Protein AF-A0A1S4ESP8-F1 (afdb_monomer)

Solvent-accessible surface area (backbone atoms only — not comparable to full-atom values): 6084 Å² total; per-residue (Å²): 103,70,67,56,26,55,53,38,18,47,53,34,23,71,76,60,47,79,50,62,68,41,93,90,44,76,86,46,20,53,52,3,54,52,43,7,53,54,50,41,54,54,49,48,55,54,51,51,54,59,48,62,73,38,50,81,80,68,29,72,84,42,78,38,81,93,70,79,40,82,40,54,87,62,83,74,54,75,49,71,39,80,43,85,52,87,68,86,75,65,95,86,65,93,69,82,50,82,42,69,92

Nearest PDB structures (foldseek):
  8j7a-assembly1_L  TM=3.568E-01  e=2.145E+00  Arabidopsis thaliana

Secondary structure (DSSP, 8-state):
-HHHHHHHHHHHHHHH--SBS-TT-TT-BHHHHHHHHHHHHHHHHHHHHHHHT-HHHHS--EEETTTTEEE------GGGS-EEE-PPPPTT----EEE--

Sequence (101 aa):
MIICNDVWAYVFGFFFGRTPLIKLSPKKTWEGFIGGGFATVIFGLLFSYALCQHKYFVCPIEFSEKLGRMSIDCEPSQLFRPHEYSLPSFPGSFLSVVSIV

Foldseek 3Di:
DVVQLVVQLLVQCVPPVPAAPDPVDRSHGPRSNVRSVVRCVVCVQVVLLVQLVDLVNQFDFDQDPVVRDTDSDDDGDQLSDFDFDQDDDDPDDRDGDRGSD

Structure (mmCIF, N/CA/C/O backbone):
data_AF-A0A1S4ESP8-F1
#
_entry.id   AF-A0A1S4ESP8-F1
#
loop_
_atom_site.group_PDB
_atom_site.id
_atom_site.type_symbol
_atom_site.label_atom_id
_atom_site.label_alt_id
_atom_site.label_comp_id
_atom_site.label_asym_id
_atom_site.label_entity_id
_atom_site.label_seq_id
_atom_site.pdbx_PDB_ins_code
_atom_site.Cartn_x
_atom_site.Cartn_y
_atom_site.Cartn_z
_atom_site.occupancy
_atom_site.B_iso_or_equiv
_atom_site.auth_seq_id
_atom_site.auth_comp_id
_atom_site.auth_asym_id
_atom_site.auth_atom_id
_atom_site.pdbx_PDB_model_num
ATOM 1 N N . MET A 1 1 ? 0.283 4.324 -0.501 1.00 76.12 1 MET A N 1
ATOM 2 C CA . MET A 1 1 ? -0.069 3.368 0.576 1.00 76.12 1 MET A CA 1
ATOM 3 C C . MET A 1 1 ? -0.772 4.031 1.758 1.00 76.12 1 MET A C 1
ATOM 5 O O . MET A 1 1 ? -1.768 3.481 2.188 1.00 76.12 1 MET A O 1
ATOM 9 N N . ILE A 1 2 ? -0.350 5.213 2.236 1.00 84.19 2 ILE A N 1
ATOM 10 C CA . ILE A 1 2 ? -0.994 5.908 3.379 1.00 84.19 2 ILE A CA 1
ATOM 11 C C . ILE A 1 2 ? -2.488 6.196 3.141 1.00 84.19 2 ILE A C 1
ATOM 13 O O . ILE A 1 2 ? -3.311 5.864 3.984 1.00 84.19 2 ILE A O 1
ATOM 17 N N . ILE A 1 3 ? -2.848 6.733 1.970 1.00 87.12 3 ILE A N 1
ATOM 18 C CA . ILE A 1 3 ? -4.252 7.011 1.611 1.00 87.12 3 ILE A CA 1
ATOM 19 C C . ILE A 1 3 ? -5.056 5.708 1.501 1.00 87.12 3 ILE A C 1
ATOM 21 O O . ILE A 1 3 ? -6.155 5.615 2.030 1.00 87.12 3 ILE A O 1
ATOM 25 N N . CYS A 1 4 ? -4.496 4.675 0.861 1.00 84.31 4 CYS A N 1
ATOM 26 C CA . CYS A 1 4 ? -5.136 3.362 0.766 1.00 84.31 4 CYS A CA 1
ATOM 27 C C . CYS A 1 4 ? -5.375 2.763 2.155 1.00 84.31 4 CYS A C 1
ATOM 29 O O . CYS A 1 4 ? -6.456 2.254 2.409 1.00 84.31 4 CYS A O 1
ATOM 31 N N . ASN A 1 5 ? -4.397 2.859 3.056 1.00 86.31 5 ASN A N 1
ATOM 32 C CA . ASN A 1 5 ? -4.526 2.399 4.433 1.00 86.31 5 ASN A CA 1
ATOM 33 C C . ASN A 1 5 ? -5.671 3.115 5.160 1.00 86.31 5 ASN A C 1
ATOM 35 O O . ASN A 1 5 ? -6.462 2.455 5.820 1.00 86.31 5 ASN A O 1
ATOM 39 N N . ASP A 1 6 ? -5.803 4.434 5.001 1.00 84.56 6 ASP A N 1
ATOM 40 C CA . ASP A 1 6 ? -6.868 5.204 5.656 1.00 84.56 6 ASP A CA 1
ATOM 41 C C . ASP A 1 6 ? -8.258 4.860 5.085 1.00 84.56 6 ASP A C 1
ATOM 43 O O . ASP A 1 6 ? -9.210 4.642 5.835 1.00 84.56 6 ASP A O 1
ATOM 47 N N . VAL A 1 7 ? -8.362 4.694 3.759 1.00 86.12 7 VAL A N 1
ATOM 48 C CA . VAL A 1 7 ? -9.595 4.245 3.086 1.00 86.12 7 VAL A CA 1
ATOM 49 C C . VAL A 1 7 ? -9.977 2.830 3.520 1.00 86.12 7 VAL A C 1
ATOM 51 O O . VAL A 1 7 ? -11.121 2.598 3.901 1.00 86.12 7 VAL A O 1
ATOM 54 N N . TRP A 1 8 ? -9.042 1.880 3.507 1.00 83.81 8 TRP A N 1
ATOM 55 C CA . TRP A 1 8 ? -9.316 0.497 3.898 1.00 83.81 8 TRP A CA 1
ATOM 56 C C . TRP A 1 8 ? -9.607 0.371 5.395 1.00 83.81 8 TRP A C 1
ATOM 58 O O . TRP A 1 8 ? -10.541 -0.337 5.766 1.00 83.81 8 TRP A O 1
ATOM 68 N N . ALA A 1 9 ? -8.891 1.098 6.256 1.00 84.19 9 ALA A N 1
ATOM 69 C CA . ALA A 1 9 ? -9.180 1.136 7.687 1.00 84.19 9 ALA A CA 1
ATOM 70 C C . ALA A 1 9 ? -10.571 1.716 7.973 1.00 84.19 9 ALA A C 1
ATOM 72 O O . ALA A 1 9 ? -11.270 1.223 8.861 1.00 84.19 9 ALA A O 1
ATOM 73 N N . TYR A 1 10 ? -11.004 2.714 7.197 1.00 80.19 10 TYR A N 1
ATOM 74 C CA . TYR A 1 10 ? -12.364 3.241 7.262 1.00 80.19 10 TYR A CA 1
ATOM 75 C C . TYR A 1 10 ? -13.405 2.229 6.766 1.00 80.19 10 TYR A C 1
ATOM 77 O O . TYR A 1 10 ? -14.402 2.012 7.450 1.00 80.19 10 TYR A O 1
ATOM 85 N N . VAL A 1 11 ? -13.172 1.563 5.629 1.00 84.31 11 VAL A N 1
ATOM 86 C CA . VAL A 1 11 ? -14.087 0.547 5.075 1.00 84.31 11 VAL A CA 1
ATOM 87 C C . VAL A 1 11 ? -14.265 -0.616 6.056 1.00 84.31 11 VAL A C 1
ATOM 89 O O . VAL A 1 11 ? -15.391 -0.931 6.438 1.00 84.31 11 VAL A O 1
ATOM 92 N N . PHE A 1 12 ? -13.177 -1.216 6.543 1.00 79.75 12 PHE A N 1
ATOM 93 C CA . PHE A 1 12 ? -13.259 -2.302 7.526 1.00 79.75 12 PHE A CA 1
ATOM 94 C C . PHE A 1 12 ? -13.785 -1.822 8.882 1.00 79.75 12 PHE A C 1
ATOM 96 O O . PHE A 1 12 ? -14.555 -2.533 9.528 1.00 79.75 12 PHE A O 1
ATOM 103 N N . GLY A 1 13 ? -13.442 -0.598 9.288 1.00 78.31 13 GLY A N 1
ATOM 104 C CA . GLY A 1 13 ? -13.971 0.025 10.496 1.00 78.31 13 GLY A CA 1
ATOM 105 C C . GLY A 1 13 ? -15.476 0.299 10.432 1.00 78.31 13 GLY A C 1
ATOM 106 O O . GLY A 1 13 ? -16.146 0.168 11.450 1.00 78.31 13 GLY A O 1
ATOM 107 N N . PHE A 1 14 ? -16.028 0.616 9.258 1.00 77.00 14 PHE A N 1
ATOM 108 C CA . PHE A 1 14 ? -17.464 0.824 9.058 1.00 77.00 14 PHE A CA 1
ATOM 109 C C . PHE A 1 14 ? -18.250 -0.495 9.035 1.00 77.00 14 PHE A C 1
ATOM 111 O O . PHE A 1 14 ? -19.305 -0.587 9.656 1.00 77.00 14 PHE A O 1
ATOM 118 N N . PHE A 1 15 ? -17.738 -1.526 8.355 1.00 75.94 15 PHE A N 1
ATOM 119 C CA . PHE A 1 15 ? -18.437 -2.812 8.222 1.00 75.94 15 PHE A CA 1
ATOM 120 C C . PHE A 1 15 ? -18.330 -3.706 9.467 1.00 75.94 15 PHE A C 1
ATOM 122 O O . PHE A 1 15 ? -19.308 -4.353 9.842 1.00 75.94 15 PHE A O 1
ATOM 129 N N . PHE A 1 16 ? -17.160 -3.750 10.110 1.00 72.06 16 PHE A N 1
ATOM 130 C CA . PHE A 1 16 ? -16.870 -4.686 11.205 1.00 72.06 16 PHE A CA 1
ATOM 131 C C . PHE A 1 16 ? -16.629 -4.010 12.553 1.00 72.06 16 PHE A C 1
ATOM 133 O O . PHE A 1 16 ? -16.426 -4.715 13.534 1.00 72.06 16 PHE A O 1
ATOM 140 N N . GLY A 1 17 ? -16.693 -2.678 12.620 1.00 65.69 17 GLY A N 1
ATOM 141 C CA . GLY A 1 17 ? -16.397 -1.887 13.809 1.00 65.69 17 GLY A CA 1
ATOM 142 C C . GLY A 1 17 ? -17.340 -2.123 14.982 1.00 65.69 17 GLY A C 1
ATOM 143 O O . GLY A 1 17 ? 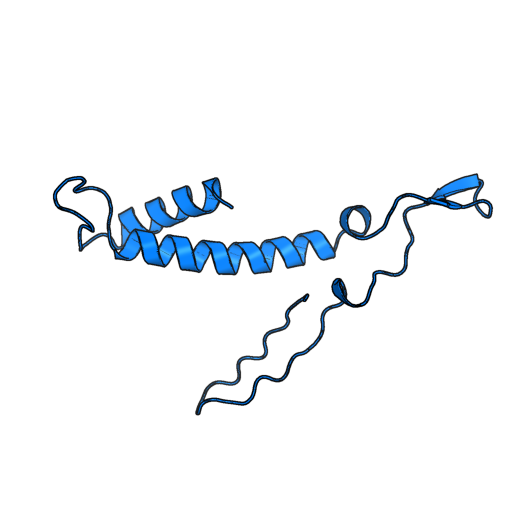-18.320 -1.398 15.157 1.00 65.69 17 GLY A O 1
ATOM 144 N N . ARG A 1 18 ? -17.033 -3.112 15.816 1.00 68.81 18 ARG A N 1
ATOM 145 C CA . ARG A 1 18 ? -17.772 -3.426 17.047 1.00 68.81 18 ARG A CA 1
ATOM 146 C C . ARG A 1 18 ? -16.986 -3.000 18.286 1.00 68.81 18 ARG A C 1
ATOM 148 O O . ARG A 1 18 ? -17.607 -2.646 19.288 1.00 68.81 18 ARG A O 1
ATOM 155 N N . THR A 1 19 ? -15.649 -2.988 18.222 1.00 74.06 19 THR A N 1
ATOM 156 C CA . THR A 1 19 ? -14.777 -2.714 19.380 1.00 74.06 19 THR A CA 1
ATOM 157 C C . THR A 1 19 ? -13.956 -1.420 19.225 1.00 74.06 19 THR A C 1
ATOM 159 O O . THR A 1 19 ? -13.054 -1.348 18.384 1.00 74.06 19 THR A O 1
ATOM 162 N N . PRO A 1 20 ? -14.234 -0.361 20.018 1.00 68.31 20 PRO A N 1
ATOM 163 C CA . PRO A 1 20 ? -13.479 0.889 19.948 1.00 68.31 20 PRO A CA 1
ATOM 164 C C . PRO A 1 20 ? -12.068 0.730 20.538 1.00 68.31 20 PRO A C 1
ATOM 166 O O . PRO A 1 20 ? -11.896 0.180 21.624 1.00 68.31 20 PRO A O 1
ATOM 169 N N . LEU A 1 21 ? -11.063 1.259 19.834 1.00 59.97 21 LEU A N 1
ATOM 170 C CA . LEU A 1 21 ? -9.636 1.163 20.174 1.00 59.97 21 LEU A CA 1
ATOM 171 C C . LEU A 1 21 ? -9.268 1.975 21.427 1.00 59.97 21 LEU A C 1
ATOM 173 O O . LEU A 1 21 ? -8.342 1.619 22.149 1.00 59.97 21 LEU A O 1
ATOM 177 N N . ILE A 1 22 ? -9.951 3.107 21.659 1.00 65.12 22 ILE A N 1
ATOM 178 C CA . ILE A 1 22 ? -9.662 4.023 22.769 1.00 65.12 22 ILE A CA 1
ATOM 179 C C . ILE A 1 22 ? -10.899 4.867 23.130 1.00 65.12 22 ILE A C 1
ATOM 181 O O . ILE A 1 22 ? -11.615 5.345 22.251 1.00 65.12 22 ILE A O 1
ATOM 185 N N . LYS A 1 23 ? -11.145 5.110 24.427 1.00 52.78 23 LYS A N 1
ATOM 186 C CA . LYS A 1 23 ? -12.284 5.929 24.913 1.00 52.78 23 LYS A CA 1
ATOM 187 C C . LYS A 1 23 ? -12.223 7.401 24.474 1.00 52.78 23 LYS A C 1
ATOM 189 O O . LYS A 1 23 ? -13.245 8.075 24.484 1.00 52.78 23 LYS A O 1
ATOM 194 N N . LEU A 1 24 ? -11.041 7.882 24.079 1.00 62.56 24 LEU A N 1
ATOM 195 C CA . LEU A 1 24 ? -10.818 9.247 23.594 1.00 62.56 24 LEU A CA 1
ATOM 196 C C . LEU A 1 24 ? -11.285 9.449 22.137 1.00 62.56 24 LEU A C 1
ATOM 198 O O . LEU A 1 24 ? -11.560 10.572 21.732 1.00 62.56 24 LEU A O 1
ATOM 202 N N . SER A 1 25 ? -11.385 8.375 21.341 1.00 55.03 25 SER A N 1
ATOM 203 C CA . SER A 1 25 ? -11.829 8.433 19.944 1.00 55.03 25 SER A CA 1
ATOM 204 C C . SER A 1 25 ? -12.771 7.263 19.641 1.00 55.03 25 SER A C 1
ATOM 206 O O . SER A 1 25 ? -12.342 6.229 19.126 1.00 55.03 25 SER A O 1
ATOM 208 N N . PRO A 1 26 ? -14.074 7.412 19.939 1.00 56.19 26 PRO A N 1
ATOM 209 C CA . PRO A 1 26 ? -15.053 6.328 19.829 1.00 56.19 26 PRO A CA 1
ATOM 210 C C . PRO A 1 26 ? -15.302 5.845 18.389 1.00 56.19 26 PRO A C 1
ATOM 212 O O . PRO A 1 26 ? -16.032 4.880 18.196 1.00 56.19 26 PRO A O 1
ATOM 215 N N . LYS A 1 27 ? -14.711 6.497 17.376 1.00 58.78 27 LYS A N 1
ATOM 216 C CA . LYS A 1 27 ? -14.853 6.145 15.954 1.00 58.78 27 LYS A CA 1
ATOM 217 C C . LYS A 1 27 ? -13.707 5.291 15.397 1.00 58.78 27 LYS A C 1
ATOM 219 O O . LYS A 1 27 ? -13.824 4.827 14.269 1.00 58.78 27 LYS A O 1
ATOM 224 N N . LYS A 1 28 ? -12.607 5.086 16.137 1.00 63.09 28 LYS A N 1
ATOM 225 C CA . LYS A 1 28 ? -11.520 4.188 15.707 1.00 63.09 28 LYS A CA 1
ATOM 226 C C . LYS A 1 28 ? -11.699 2.810 16.331 1.00 63.09 28 LYS A C 1
ATOM 228 O O . LYS A 1 28 ? -11.835 2.711 17.547 1.00 63.09 28 LYS A O 1
ATOM 233 N N . THR A 1 29 ? -11.678 1.762 15.513 1.00 79.56 29 THR A N 1
ATOM 234 C CA . THR A 1 29 ? -11.940 0.375 15.925 1.00 79.56 29 THR A CA 1
ATOM 235 C C . THR A 1 29 ? -10.703 -0.504 15.755 1.00 79.56 29 THR A C 1
ATOM 237 O O . THR A 1 29 ? -9.855 -0.231 14.901 1.00 79.56 29 THR A O 1
ATOM 240 N N . TRP A 1 30 ? -10.584 -1.553 16.576 1.00 79.06 30 TRP A N 1
ATOM 241 C CA . TRP A 1 30 ? -9.461 -2.506 16.496 1.00 79.06 30 TRP A CA 1
ATOM 242 C C . TRP A 1 30 ? -9.527 -3.339 15.218 1.00 79.06 30 TRP A C 1
ATOM 244 O O . TRP A 1 30 ? -8.509 -3.538 14.552 1.00 79.06 30 TRP A O 1
ATOM 254 N N . GLU A 1 31 ? -10.743 -3.689 14.794 1.00 80.19 31 GLU A N 1
ATOM 255 C CA . GLU A 1 31 ? -10.982 -4.380 13.526 1.00 80.19 31 GLU A CA 1
ATOM 256 C C . GLU A 1 31 ? -10.571 -3.528 12.312 1.00 80.19 31 GLU A C 1
ATOM 258 O O . GLU A 1 31 ? -9.952 -4.041 11.380 1.00 80.19 31 GLU A O 1
ATOM 263 N N . GLY A 1 32 ? -10.845 -2.217 12.334 1.00 80.75 32 GLY A N 1
ATOM 264 C CA . GLY A 1 32 ? -10.466 -1.306 11.251 1.00 80.75 32 GLY A CA 1
ATOM 265 C C . GLY A 1 32 ? -8.951 -1.137 11.115 1.00 80.75 32 GLY A C 1
ATOM 266 O O . GLY A 1 32 ? -8.431 -1.126 10.002 1.00 80.75 32 GLY A O 1
ATOM 267 N N . PHE A 1 33 ? -8.218 -1.069 12.231 1.00 81.88 33 PHE A N 1
ATOM 268 C CA . PHE A 1 33 ? -6.756 -0.942 12.201 1.00 81.88 33 PHE A CA 1
ATOM 269 C C . PHE A 1 33 ? -6.075 -2.189 11.617 1.00 81.88 33 PHE A C 1
ATOM 271 O O . PHE A 1 33 ? -5.190 -2.074 10.768 1.00 81.88 33 PHE A O 1
ATOM 278 N N . ILE A 1 34 ? -6.523 -3.380 12.019 1.00 85.62 34 ILE A N 1
ATOM 279 C CA . ILE A 1 34 ? -5.977 -4.649 11.515 1.00 85.62 34 ILE A CA 1
ATOM 280 C C . ILE A 1 34 ? -6.378 -4.881 10.060 1.00 85.62 34 ILE A C 1
ATOM 282 O O . ILE A 1 34 ? -5.532 -5.261 9.250 1.00 85.62 34 ILE A O 1
ATOM 286 N N . GLY A 1 35 ? -7.637 -4.601 9.711 1.00 83.88 35 GLY A N 1
ATOM 287 C CA . GLY A 1 35 ? -8.120 -4.683 8.334 1.00 83.88 35 GLY A CA 1
ATOM 288 C C . GLY A 1 35 ? -7.366 -3.735 7.400 1.00 83.88 35 GLY A C 1
ATOM 289 O O . GLY A 1 35 ? -6.951 -4.144 6.317 1.00 83.88 35 GLY A O 1
ATOM 290 N N . GLY A 1 36 ? -7.103 -2.501 7.842 1.00 86.38 36 GLY A N 1
ATOM 291 C CA . GLY A 1 36 ? -6.270 -1.541 7.115 1.00 86.38 36 GLY A CA 1
ATOM 292 C C . GLY A 1 36 ? -4.843 -2.050 6.907 1.00 86.38 36 GLY A C 1
ATOM 293 O O . GLY A 1 36 ? -4.366 -2.087 5.773 1.00 86.38 36 GLY A O 1
ATOM 294 N N . GLY A 1 37 ? -4.186 -2.534 7.966 1.00 86.06 37 GLY A N 1
ATOM 295 C CA . GLY A 1 37 ? -2.836 -3.100 7.874 1.00 86.06 37 GLY A CA 1
ATOM 296 C C . GLY A 1 37 ? -2.751 -4.277 6.897 1.00 86.06 37 GLY A C 1
ATOM 297 O O . GLY A 1 37 ? -1.916 -4.272 5.991 1.00 86.06 37 GLY A O 1
ATOM 298 N N . PHE A 1 38 ? -3.665 -5.240 7.017 1.00 87.19 38 PHE A N 1
ATOM 299 C CA . PHE A 1 38 ? -3.726 -6.412 6.142 1.00 87.19 38 PHE A CA 1
ATOM 300 C C . PHE A 1 38 ? -3.986 -6.036 4.676 1.00 87.19 38 PHE A C 1
ATOM 302 O O . PHE A 1 38 ? -3.266 -6.481 3.778 1.00 87.19 38 PHE A O 1
ATOM 309 N N . ALA A 1 39 ? -4.955 -5.151 4.426 1.00 86.19 39 ALA A N 1
ATOM 310 C CA . ALA A 1 39 ? -5.255 -4.664 3.083 1.00 86.19 39 ALA A CA 1
ATOM 311 C C . ALA A 1 39 ? -4.073 -3.906 2.465 1.00 86.19 39 ALA A C 1
ATOM 313 O O . ALA A 1 39 ? -3.818 -4.030 1.269 1.00 86.19 39 ALA A O 1
ATOM 314 N N . THR A 1 40 ? -3.316 -3.159 3.272 1.00 88.19 40 THR A N 1
ATOM 315 C CA . THR A 1 40 ? -2.149 -2.404 2.799 1.00 88.19 40 THR A CA 1
ATOM 316 C C . THR A 1 40 ? -1.003 -3.330 2.383 1.00 88.19 40 THR A C 1
ATOM 318 O O . THR A 1 40 ? -0.345 -3.049 1.381 1.00 88.19 40 THR A O 1
ATOM 321 N N . VAL A 1 41 ? -0.792 -4.450 3.089 1.00 85.44 41 VAL A N 1
ATOM 322 C CA . VAL A 1 41 ? 0.198 -5.477 2.708 1.00 85.44 41 VAL A CA 1
ATOM 323 C C . VAL A 1 41 ? -0.188 -6.130 1.381 1.00 85.44 41 VAL A C 1
ATOM 325 O O . VAL A 1 41 ? 0.618 -6.143 0.453 1.00 85.44 41 VAL A O 1
ATOM 328 N N . ILE A 1 42 ? -1.431 -6.604 1.251 1.00 85.88 42 ILE A N 1
ATOM 329 C CA . ILE A 1 42 ? -1.914 -7.236 0.011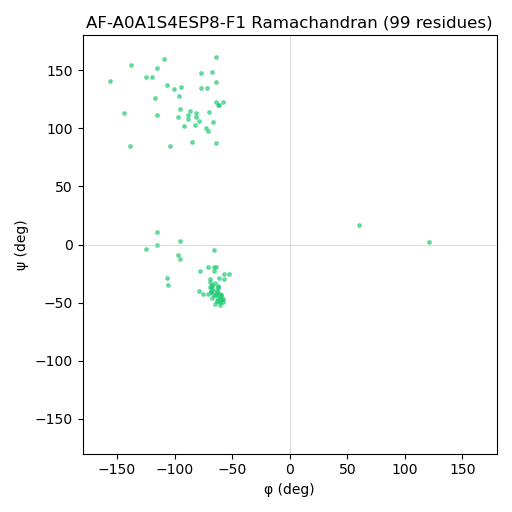 1.00 85.88 42 ILE A CA 1
ATOM 330 C C . ILE A 1 42 ? -1.854 -6.258 -1.162 1.00 85.88 42 ILE A C 1
ATOM 332 O O . ILE A 1 42 ? -1.325 -6.589 -2.222 1.00 85.88 42 ILE A O 1
ATOM 336 N N . PHE A 1 43 ? -2.367 -5.042 -0.974 1.00 87.25 43 PHE A N 1
ATOM 337 C CA . PHE A 1 43 ? -2.351 -4.022 -2.014 1.00 87.25 43 PHE A CA 1
ATOM 338 C C . PHE A 1 43 ? -0.920 -3.649 -2.412 1.00 87.25 43 PHE A C 1
ATOM 340 O O . PHE A 1 43 ? -0.657 -3.457 -3.592 1.00 87.25 43 PHE A O 1
ATOM 347 N N . GLY A 1 44 ? 0.016 -3.593 -1.460 1.00 86.25 44 GLY A N 1
ATOM 348 C CA . GLY A 1 44 ? 1.433 -3.364 -1.737 1.00 86.25 44 GLY A CA 1
ATOM 349 C C . GLY A 1 44 ? 2.047 -4.432 -2.635 1.00 86.25 44 GLY A C 1
ATOM 350 O O . GLY A 1 44 ? 2.687 -4.090 -3.629 1.00 86.25 44 GLY A O 1
ATOM 351 N N . LEU A 1 45 ? 1.802 -5.707 -2.323 1.00 83.00 45 LEU A N 1
ATOM 352 C CA . LEU A 1 45 ? 2.292 -6.835 -3.120 1.00 83.00 45 LEU A CA 1
ATOM 353 C C . LEU A 1 45 ? 1.705 -6.818 -4.537 1.00 83.00 45 LEU A C 1
ATOM 355 O O . LEU A 1 45 ? 2.446 -6.892 -5.515 1.00 83.00 45 LEU A O 1
ATOM 359 N N . LEU A 1 46 ? 0.386 -6.646 -4.661 1.00 84.50 46 LEU A N 1
ATOM 360 C CA . LEU A 1 46 ? -0.290 -6.581 -5.962 1.00 84.50 46 LEU A CA 1
ATOM 361 C C . LEU A 1 46 ? 0.162 -5.376 -6.793 1.00 84.50 46 LEU A C 1
ATOM 363 O O . LEU A 1 46 ? 0.390 -5.495 -7.995 1.00 84.50 46 LEU A O 1
ATOM 367 N N . PHE A 1 47 ? 0.300 -4.211 -6.162 1.00 86.19 47 PHE A N 1
ATOM 368 C CA . PHE A 1 47 ? 0.712 -2.987 -6.839 1.00 86.19 47 PHE A CA 1
ATOM 369 C C . PHE A 1 47 ? 2.169 -3.061 -7.306 1.00 86.19 47 PHE A C 1
ATOM 371 O O . PHE A 1 47 ? 2.472 -2.663 -8.428 1.00 86.19 47 PHE A O 1
ATOM 378 N N . SER A 1 48 ? 3.058 -3.627 -6.486 1.00 83.56 48 SER A N 1
ATOM 379 C CA . SER A 1 48 ? 4.442 -3.903 -6.880 1.00 83.56 48 SER A CA 1
ATOM 380 C C . SER A 1 48 ? 4.500 -4.868 -8.068 1.00 83.56 48 SER A C 1
ATOM 382 O O . SER A 1 48 ? 5.182 -4.576 -9.052 1.00 83.56 48 SER A O 1
ATOM 384 N N . TYR A 1 49 ? 3.708 -5.945 -8.038 1.00 81.81 49 TYR A N 1
ATOM 385 C CA . TYR A 1 49 ? 3.604 -6.889 -9.151 1.00 81.81 49 TYR A CA 1
ATOM 386 C C . TYR A 1 49 ? 3.146 -6.211 -10.451 1.00 81.81 49 TYR A C 1
ATOM 388 O O . TYR A 1 49 ? 3.777 -6.389 -11.491 1.00 81.81 49 TYR A O 1
ATOM 396 N N . ALA A 1 50 ? 2.103 -5.379 -10.388 1.00 85.19 50 ALA A N 1
ATOM 397 C CA . ALA A 1 50 ? 1.593 -4.655 -11.551 1.00 85.19 50 ALA A CA 1
ATOM 398 C C . ALA A 1 50 ? 2.624 -3.673 -12.137 1.00 85.19 50 ALA A C 1
ATOM 400 O O . ALA A 1 50 ? 2.784 -3.591 -13.354 1.00 85.19 50 ALA A O 1
ATOM 401 N N . LEU A 1 51 ? 3.365 -2.951 -11.289 1.00 83.75 51 LEU A N 1
ATOM 402 C CA . LEU A 1 51 ? 4.395 -2.017 -11.753 1.00 83.75 51 LEU A CA 1
ATOM 403 C C . LEU A 1 51 ? 5.583 -2.728 -12.411 1.00 83.75 51 LEU A C 1
ATOM 405 O O . LEU A 1 51 ? 6.107 -2.228 -13.406 1.00 83.75 51 LEU A O 1
ATOM 409 N N . CYS A 1 52 ? 5.973 -3.904 -11.911 1.00 80.62 52 CYS A N 1
ATOM 410 C CA . CYS A 1 52 ? 7.080 -4.678 -12.478 1.00 80.62 52 CYS A CA 1
ATOM 411 C C . CYS A 1 52 ? 6.795 -5.199 -13.899 1.00 80.62 52 CYS A C 1
ATOM 413 O O . CYS A 1 52 ? 7.732 -5.489 -14.639 1.00 80.62 52 CYS A O 1
ATOM 415 N N . GLN A 1 53 ? 5.527 -5.275 -14.326 1.00 80.69 53 GLN A N 1
ATOM 416 C CA . GLN A 1 53 ? 5.175 -5.642 -15.707 1.00 80.69 53 GLN A CA 1
ATOM 417 C C . GLN A 1 53 ? 5.511 -4.542 -16.727 1.00 80.69 53 GLN A C 1
ATOM 419 O O . GLN A 1 53 ? 5.634 -4.812 -17.924 1.00 80.69 53 GLN A O 1
ATOM 424 N N . HIS A 1 54 ? 5.687 -3.298 -16.279 1.00 83.94 54 HIS A N 1
ATOM 425 C CA . HIS A 1 54 ? 6.002 -2.175 -17.150 1.00 83.94 54 HIS A CA 1
ATOM 426 C C . HIS A 1 54 ? 7.510 -1.904 -17.170 1.00 83.94 54 HIS A C 1
ATOM 428 O O . HIS A 1 54 ? 8.070 -1.341 -16.230 1.00 83.94 54 HIS A O 1
ATOM 434 N N . LYS A 1 55 ? 8.162 -2.206 -18.304 1.00 76.69 55 LYS A N 1
ATOM 435 C CA . LYS A 1 55 ? 9.607 -1.970 -18.512 1.00 76.69 55 LYS A CA 1
ATOM 436 C C . LYS A 1 55 ? 10.050 -0.531 -18.227 1.00 76.69 55 LYS A C 1
ATOM 438 O O . LYS A 1 55 ? 11.193 -0.318 -17.857 1.00 76.69 55 LYS A O 1
ATOM 443 N N . TYR A 1 56 ? 9.146 0.441 -18.343 1.00 80.44 56 TYR A N 1
ATOM 444 C CA . TYR A 1 56 ? 9.420 1.853 -18.065 1.00 80.44 56 TYR A CA 1
ATOM 445 C C . TYR A 1 56 ? 9.833 2.129 -16.607 1.00 80.44 56 TYR A C 1
ATOM 447 O O . TYR A 1 56 ? 10.572 3.074 -16.358 1.00 80.44 56 TYR A O 1
ATOM 455 N N . PHE A 1 57 ? 9.364 1.321 -15.647 1.00 80.31 57 PHE A N 1
ATOM 456 C CA . PHE A 1 57 ? 9.704 1.476 -14.224 1.00 80.31 57 PHE A CA 1
ATOM 457 C C . PHE A 1 57 ? 10.867 0.585 -13.773 1.00 80.31 57 PHE A C 1
ATOM 459 O O . PHE A 1 57 ? 11.386 0.773 -12.677 1.00 80.31 57 PHE A O 1
ATOM 466 N N . VAL A 1 58 ? 11.263 -0.382 -14.604 1.00 82.19 58 VAL A N 1
ATOM 467 C CA . VAL A 1 58 ? 12.288 -1.383 -14.278 1.00 82.19 58 VAL A CA 1
ATOM 468 C C . VAL A 1 58 ? 13.601 -1.101 -15.011 1.00 82.19 58 VAL A C 1
ATOM 470 O O . VAL A 1 58 ? 14.677 -1.327 -14.462 1.00 82.19 58 VAL A O 1
ATOM 473 N N . CYS A 1 59 ? 13.527 -0.594 -16.244 1.00 82.88 59 CYS A N 1
ATOM 474 C CA . CYS A 1 59 ? 14.686 -0.347 -17.092 1.00 82.88 59 CYS A CA 1
ATOM 475 C C . CYS A 1 59 ? 15.112 1.126 -17.092 1.00 82.88 59 CYS A C 1
ATOM 477 O O . CYS A 1 59 ? 14.265 2.002 -17.288 1.00 82.88 59 CYS A O 1
ATOM 479 N N . PRO A 1 60 ? 16.419 1.420 -16.947 1.00 80.44 60 PRO A N 1
ATOM 480 C CA . PRO A 1 60 ? 16.932 2.766 -17.160 1.00 80.44 60 PRO A CA 1
ATOM 481 C C . PRO A 1 60 ? 16.815 3.158 -18.641 1.00 80.44 60 PRO A C 1
ATOM 483 O O . PRO A 1 60 ? 16.912 2.318 -19.535 1.00 80.44 60 PRO A O 1
ATOM 486 N N . ILE A 1 61 ? 16.607 4.450 -18.900 1.00 82.00 61 ILE A N 1
ATOM 487 C CA . ILE A 1 61 ? 16.571 5.001 -20.259 1.00 82.00 61 ILE A CA 1
ATOM 488 C C . ILE A 1 61 ? 18.016 5.217 -20.710 1.00 82.00 61 ILE A C 1
ATOM 490 O O . ILE A 1 61 ? 18.705 6.073 -20.155 1.00 82.00 61 ILE A O 1
ATOM 494 N N . GLU A 1 62 ? 18.465 4.464 -21.715 1.00 80.12 62 GLU A N 1
ATOM 495 C CA . GLU A 1 62 ? 19.835 4.545 -22.230 1.00 80.12 62 GLU A CA 1
ATOM 496 C C . GLU A 1 62 ? 19.842 4.810 -23.745 1.00 80.12 62 GLU A C 1
ATOM 498 O O . GLU A 1 62 ? 18.968 4.356 -24.495 1.00 80.12 62 GLU A O 1
ATOM 503 N N . PHE A 1 63 ? 20.815 5.598 -24.207 1.00 74.62 63 PHE A N 1
ATOM 504 C CA . PHE A 1 63 ? 20.962 5.947 -25.619 1.00 74.62 63 PHE A CA 1
ATOM 505 C C . PHE A 1 63 ? 21.667 4.796 -26.341 1.00 74.62 63 PHE A C 1
ATOM 507 O O . PHE A 1 63 ? 22.854 4.561 -26.131 1.00 74.62 63 PHE A O 1
ATOM 514 N N . SER A 1 64 ? 20.953 4.060 -27.196 1.00 73.31 64 SER A N 1
ATOM 515 C CA . SER A 1 64 ? 21.572 2.967 -27.948 1.00 73.31 64 SER A CA 1
ATOM 516 C C . SER A 1 64 ? 22.164 3.491 -29.252 1.00 73.31 64 SER A C 1
ATOM 518 O O . SER A 1 64 ? 21.433 3.847 -30.182 1.00 73.31 64 SER A O 1
ATOM 520 N N . GLU A 1 65 ? 23.495 3.489 -29.346 1.00 74.12 65 GLU A N 1
ATOM 521 C CA . GLU A 1 65 ? 24.223 3.891 -30.560 1.00 74.12 65 GLU A CA 1
ATOM 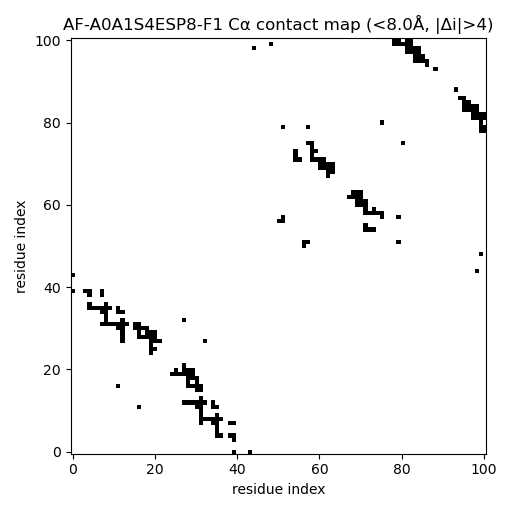522 C C . GLU A 1 65 ? 23.809 3.073 -31.795 1.00 74.12 65 GLU A C 1
ATOM 524 O O . GLU A 1 65 ? 23.779 3.597 -32.905 1.00 74.12 65 GLU A O 1
ATOM 529 N N . LYS A 1 66 ? 23.393 1.809 -31.611 1.00 74.56 66 LYS A N 1
ATOM 530 C CA . LYS A 1 66 ? 22.957 0.913 -32.700 1.00 74.56 66 LYS A CA 1
ATOM 531 C C . LYS A 1 66 ? 21.677 1.367 -33.402 1.00 74.56 66 LYS A C 1
ATOM 533 O O . LYS A 1 66 ? 21.413 0.929 -34.518 1.00 74.56 66 LYS A O 1
ATOM 538 N N . LEU A 1 67 ? 20.859 2.180 -32.737 1.00 73.69 67 LEU A N 1
ATOM 539 C CA . LEU A 1 67 ? 19.510 2.520 -33.188 1.00 73.69 67 LEU A CA 1
ATOM 540 C C . LEU A 1 67 ? 19.285 4.031 -33.311 1.00 73.69 67 LEU A C 1
ATOM 542 O O . LEU A 1 67 ? 18.209 4.449 -33.733 1.00 73.69 67 LEU A O 1
ATOM 546 N N . GLY A 1 68 ? 20.279 4.843 -32.926 1.00 77.69 68 GLY A N 1
ATOM 547 C CA . GLY A 1 68 ? 20.228 6.307 -32.980 1.00 77.69 68 GLY A CA 1
ATOM 548 C C . GLY A 1 68 ? 19.103 6.927 -32.144 1.00 77.69 68 GLY A C 1
ATOM 549 O O . GLY A 1 68 ? 18.745 8.081 -32.366 1.00 77.69 68 GLY A O 1
ATOM 550 N N . ARG A 1 69 ? 18.516 6.169 -31.207 1.00 79.31 69 ARG A N 1
ATOM 551 C CA . ARG A 1 69 ? 17.370 6.582 -30.386 1.00 79.31 69 ARG A CA 1
ATOM 552 C C . ARG A 1 69 ? 17.535 6.157 -28.932 1.00 79.31 69 ARG A C 1
ATOM 554 O O . ARG A 1 69 ? 18.184 5.155 -2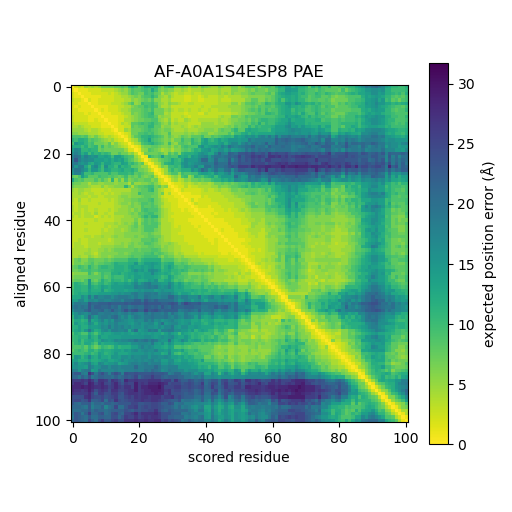8.637 1.00 79.31 69 ARG A O 1
ATOM 561 N N . MET A 1 70 ? 16.875 6.894 -28.041 1.00 74.69 70 MET A N 1
ATOM 562 C CA . MET A 1 70 ? 16.654 6.477 -26.656 1.00 74.69 70 MET A CA 1
ATOM 563 C C . MET A 1 70 ? 15.907 5.136 -26.652 1.00 74.69 70 MET A C 1
ATOM 565 O O . MET A 1 70 ? 14.826 5.031 -27.242 1.00 74.69 70 MET A O 1
ATOM 569 N N . SER A 1 71 ? 16.479 4.108 -26.024 1.00 76.19 71 SER A N 1
ATOM 570 C CA . SER A 1 71 ? 15.874 2.776 -25.916 1.00 76.19 71 SER A CA 1
ATOM 571 C C . SER A 1 71 ? 15.659 2.394 -24.456 1.00 76.19 71 SER A C 1
ATOM 573 O O . SER A 1 71 ? 16.464 2.730 -23.594 1.00 76.19 71 SER A O 1
ATOM 575 N N . ILE A 1 72 ? 14.564 1.682 -24.197 1.00 77.25 72 ILE A N 1
ATOM 576 C CA . ILE A 1 72 ? 14.124 1.238 -22.860 1.00 77.25 72 ILE A CA 1
ATOM 577 C C . ILE A 1 72 ? 14.158 -0.302 -22.783 1.00 77.25 72 ILE A C 1
ATOM 579 O O . ILE A 1 72 ? 13.618 -0.924 -21.871 1.00 77.25 72 ILE A O 1
ATOM 583 N N . ASP A 1 73 ? 14.760 -0.944 -23.786 1.00 77.75 73 ASP A N 1
AT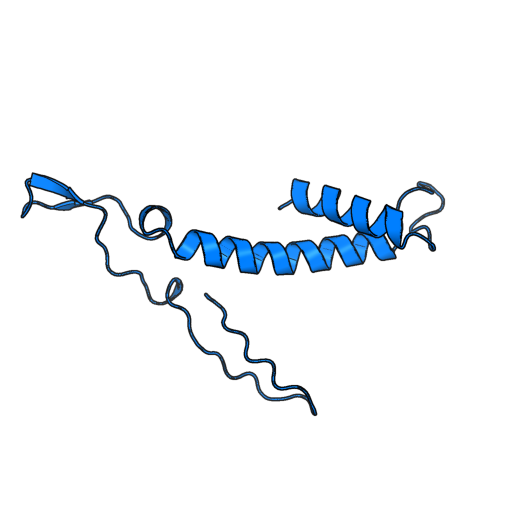OM 584 C CA . ASP A 1 73 ? 14.904 -2.391 -23.852 1.00 77.75 73 ASP A CA 1
ATOM 585 C C . ASP A 1 73 ? 16.144 -2.805 -23.066 1.00 77.75 73 ASP A C 1
ATOM 587 O O . ASP A 1 73 ? 17.244 -2.904 -23.603 1.00 77.75 73 ASP A O 1
ATOM 591 N N . CYS A 1 74 ? 15.942 -3.028 -21.769 1.00 76.38 74 CYS A N 1
ATOM 592 C CA . CYS A 1 74 ? 16.919 -3.662 -20.901 1.00 76.38 74 CYS A CA 1
A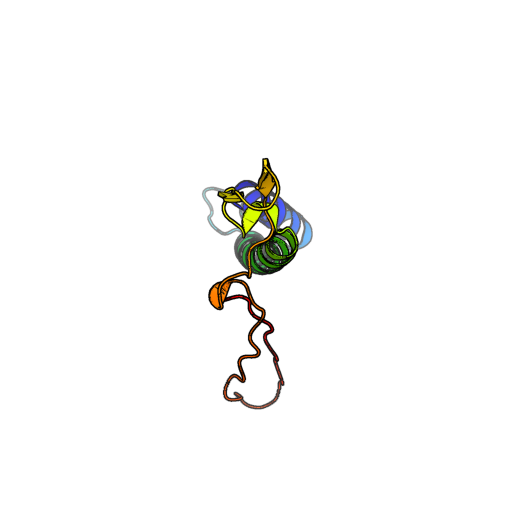TOM 593 C C . CYS A 1 74 ? 16.461 -5.069 -20.510 1.00 76.38 74 CYS A C 1
ATOM 595 O O . CYS A 1 74 ? 15.272 -5.407 -20.554 1.00 76.38 74 CYS A O 1
ATOM 597 N N . GLU A 1 75 ? 17.422 -5.882 -20.091 1.00 80.50 75 GLU A N 1
ATOM 598 C CA . GLU A 1 75 ? 17.140 -7.134 -19.415 1.00 80.50 75 GLU A CA 1
ATOM 599 C C . GLU A 1 75 ? 16.988 -6.859 -17.904 1.00 80.50 75 GLU A C 1
ATOM 601 O O . GLU A 1 75 ? 17.954 -6.424 -17.272 1.00 80.50 75 GLU A O 1
ATOM 606 N N . PRO A 1 76 ? 15.795 -7.061 -17.307 1.00 78.12 76 PRO A N 1
ATOM 607 C CA . PRO A 1 76 ? 15.556 -6.715 -15.909 1.00 78.12 76 PRO A CA 1
ATOM 608 C C . PRO A 1 76 ? 16.428 -7.566 -14.980 1.00 78.12 76 PRO A C 1
ATOM 610 O O . PRO A 1 76 ? 16.611 -8.772 -15.208 1.00 78.12 76 PRO A O 1
ATOM 613 N N . SER A 1 77 ? 16.959 -6.925 -13.932 1.00 77.19 77 SER A N 1
ATOM 614 C CA . SER A 1 77 ? 17.807 -7.574 -12.930 1.00 77.19 77 SER A CA 1
ATOM 615 C C . SER A 1 77 ? 17.036 -8.649 -12.157 1.00 77.19 77 SER A C 1
ATOM 617 O O . SER A 1 77 ? 15.805 -8.674 -12.146 1.00 77.19 77 SER A O 1
ATOM 619 N N . GLN A 1 78 ? 17.769 -9.561 -11.513 1.00 74.38 78 GLN A N 1
ATOM 620 C CA . GLN A 1 78 ? 17.200 -10.741 -10.846 1.00 74.38 78 GLN A CA 1
ATOM 621 C C . GLN A 1 78 ? 16.154 -10.402 -9.768 1.00 74.38 78 GLN A C 1
ATOM 623 O O . GLN A 1 78 ? 15.271 -11.216 -9.538 1.00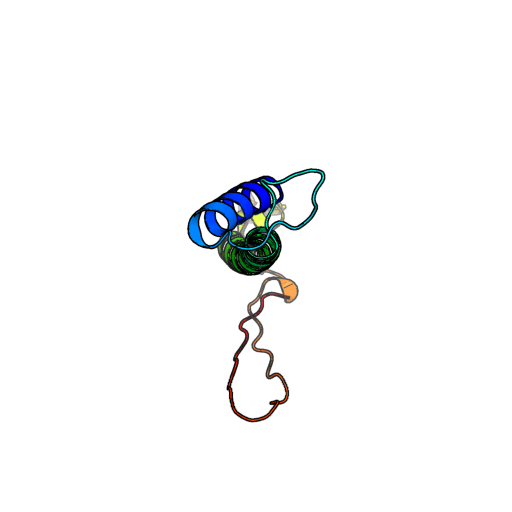 74.38 78 GLN A O 1
ATOM 628 N N . LEU A 1 79 ? 16.220 -9.203 -9.179 1.00 74.81 79 LEU A N 1
ATOM 629 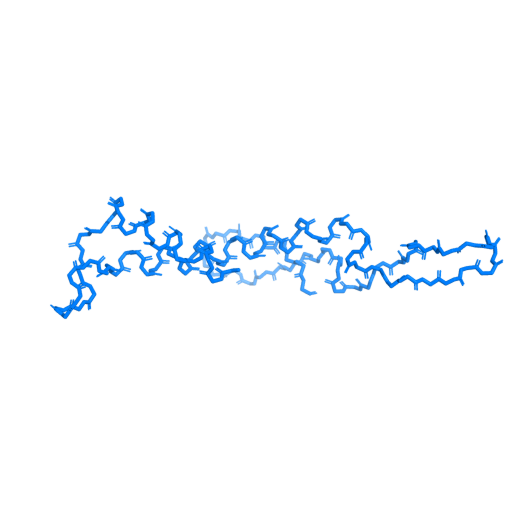C CA . LEU A 1 79 ? 15.272 -8.694 -8.175 1.00 74.81 79 LEU A CA 1
ATOM 630 C C . LEU A 1 79 ? 13.877 -8.405 -8.757 1.00 74.81 79 LEU A C 1
ATOM 632 O O . LEU A 1 79 ? 12.868 -8.506 -8.075 1.00 74.81 79 LEU A O 1
ATOM 636 N N . PHE A 1 80 ? 13.799 -8.040 -10.041 1.00 73.19 80 PHE A N 1
ATOM 637 C CA . PHE A 1 80 ? 12.530 -7.737 -10.717 1.00 73.19 80 PHE A CA 1
ATOM 638 C C . PHE A 1 80 ? 11.962 -8.941 -11.473 1.00 73.19 80 PHE A C 1
ATOM 640 O O . PHE A 1 80 ? 10.937 -8.826 -12.149 1.00 73.19 80 PHE A O 1
ATOM 647 N N . ARG A 1 81 ? 12.628 -10.099 -11.386 1.00 75.06 81 ARG A N 1
ATOM 648 C CA . ARG A 1 81 ? 12.123 -11.355 -11.936 1.00 75.06 81 ARG A CA 1
ATOM 649 C C . ARG A 1 81 ? 11.382 -12.117 -10.839 1.00 75.06 81 ARG A C 1
ATOM 651 O O . ARG A 1 81 ? 11.893 -12.210 -9.728 1.00 75.06 81 ARG A O 1
ATOM 658 N N . PRO A 1 82 ? 10.197 -12.676 -11.132 1.00 71.75 82 PRO A N 1
ATOM 659 C CA . PRO A 1 82 ? 9.492 -13.500 -10.165 1.00 71.75 82 PRO A CA 1
ATOM 660 C C . PRO A 1 82 ? 10.344 -14.729 -9.835 1.00 71.75 82 PRO A C 1
ATOM 662 O O . PRO A 1 82 ? 10.673 -15.51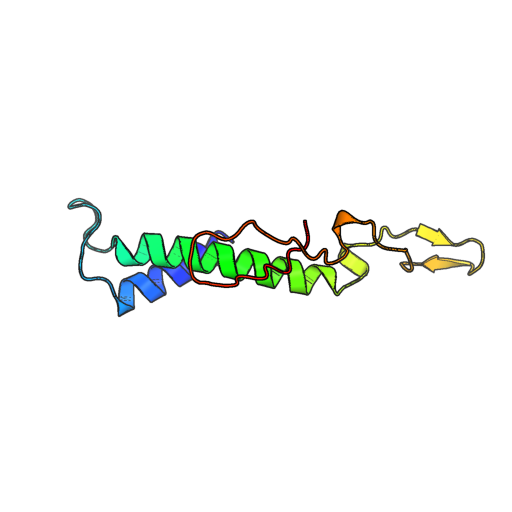5 -10.725 1.00 71.75 82 PRO A O 1
ATOM 665 N N . HIS A 1 83 ? 10.697 -14.876 -8.559 1.00 69.44 83 HIS A N 1
ATOM 666 C CA . HIS A 1 83 ? 11.368 -16.059 -8.028 1.00 69.44 83 HIS A CA 1
ATOM 667 C C . HIS A 1 83 ? 10.379 -16.871 -7.197 1.00 69.44 83 HIS A C 1
ATOM 669 O O . HIS A 1 83 ? 9.588 -16.333 -6.419 1.00 69.44 83 HIS A O 1
ATOM 675 N N . GLU A 1 84 ? 10.411 -18.188 -7.378 1.00 70.56 84 GLU A N 1
ATOM 676 C CA . GLU A 1 84 ? 9.597 -19.107 -6.590 1.00 70.56 84 GLU A CA 1
ATOM 677 C C . GLU A 1 84 ? 10.361 -19.492 -5.323 1.00 70.56 84 GLU A C 1
ATOM 679 O O . GLU A 1 84 ? 11.337 -20.241 -5.363 1.00 70.56 84 GLU A O 1
ATOM 684 N N . TYR A 1 85 ? 9.914 -18.970 -4.179 1.00 66.12 85 TYR A N 1
ATOM 685 C CA . TYR A 1 85 ? 10.467 -19.331 -2.879 1.00 66.12 85 TYR A CA 1
ATOM 686 C C . TYR A 1 85 ? 9.631 -20.445 -2.244 1.00 66.12 85 TYR A C 1
ATOM 688 O O . TYR A 1 85 ? 8.459 -20.262 -1.913 1.00 66.12 85 TYR A O 1
ATOM 696 N N . SER A 1 86 ? 10.248 -21.607 -2.030 1.00 64.12 86 SER A N 1
ATOM 697 C CA . SER A 1 86 ? 9.657 -22.699 -1.257 1.00 64.12 86 SER A CA 1
ATOM 698 C C . SER A 1 86 ? 9.866 -22.448 0.239 1.00 64.12 86 SER A C 1
ATOM 700 O O . SER A 1 86 ? 10.965 -22.652 0.761 1.00 64.12 86 SER A O 1
ATOM 702 N N . LEU A 1 87 ? 8.827 -21.994 0.941 1.00 63.66 87 LEU A N 1
ATOM 703 C CA . LEU A 1 87 ? 8.876 -21.824 2.395 1.00 63.66 87 LEU A CA 1
ATOM 704 C C . LEU A 1 87 ? 8.730 -23.188 3.099 1.00 63.66 87 LEU A C 1
ATOM 706 O O . LEU A 1 87 ? 7.845 -23.965 2.730 1.00 63.66 87 LEU A O 1
ATOM 710 N N . PRO A 1 88 ? 9.559 -23.499 4.117 1.00 60.66 88 PRO A N 1
ATOM 711 C CA . PRO A 1 88 ? 9.413 -24.724 4.892 1.00 60.66 88 PRO A CA 1
ATOM 712 C C . PRO A 1 88 ? 8.076 -24.704 5.646 1.00 60.66 88 PRO A C 1
ATOM 714 O O . PRO A 1 88 ? 7.768 -23.791 6.410 1.00 60.66 88 PRO A O 1
ATOM 717 N N . SER A 1 89 ? 7.267 -25.723 5.384 1.00 60.22 89 SER A N 1
ATOM 718 C CA . SER A 1 89 ? 5.890 -25.885 5.843 1.00 60.22 89 SER A CA 1
ATOM 719 C C . SER A 1 89 ? 5.759 -25.944 7.371 1.00 60.22 89 SER A C 1
ATOM 721 O O . SER A 1 89 ? 6.243 -26.889 7.993 1.00 60.22 89 SER A O 1
ATOM 723 N N . PHE A 1 90 ? 5.012 -25.008 7.964 1.00 62.53 90 PHE A N 1
ATOM 724 C CA . PHE A 1 90 ? 4.249 -25.279 9.192 1.00 62.53 90 PHE A CA 1
ATOM 725 C C . PHE A 1 90 ? 2.980 -26.072 8.803 1.00 62.53 90 PHE A C 1
ATOM 727 O O . PHE A 1 90 ? 2.501 -25.932 7.673 1.00 62.53 90 PHE A O 1
ATOM 734 N N . PRO A 1 91 ? 2.465 -26.977 9.655 1.00 58.81 91 PRO A N 1
ATOM 735 C CA . PRO A 1 91 ? 1.696 -28.127 9.198 1.00 58.81 91 PRO A CA 1
ATOM 736 C C . PRO A 1 91 ? 0.325 -27.707 8.655 1.00 58.81 91 PRO A C 1
ATOM 738 O O . PRO A 1 91 ? -0.538 -27.265 9.408 1.00 58.81 91 PRO A O 1
ATOM 741 N N . GLY A 1 92 ? 0.116 -27.895 7.347 1.00 49.94 92 GLY A N 1
ATOM 742 C CA . GLY A 1 92 ? -1.223 -28.031 6.766 1.00 49.94 92 GLY A CA 1
ATOM 743 C C . GLY A 1 92 ? -1.650 -27.035 5.687 1.00 49.94 92 GLY A C 1
ATOM 744 O O . GLY A 1 92 ? -2.782 -27.136 5.222 1.00 49.94 92 GLY A O 1
ATOM 745 N N . SER A 1 93 ? -0.824 -26.085 5.241 1.00 45.50 93 SER A N 1
ATOM 746 C CA . SER A 1 93 ? -1.223 -25.199 4.131 1.00 45.50 93 SER A CA 1
ATOM 747 C C . SER A 1 93 ? -0.050 -24.861 3.216 1.00 45.50 93 SER A C 1
ATOM 749 O O . SER A 1 93 ? 0.897 -24.191 3.615 1.00 45.50 93 SER A O 1
ATOM 751 N N . PHE A 1 94 ? -0.119 -25.354 1.978 1.00 48.00 94 PHE A N 1
ATOM 752 C CA . PHE A 1 94 ? 0.822 -25.047 0.905 1.00 48.00 94 PHE A CA 1
ATOM 753 C C . PHE A 1 94 ? 0.600 -23.598 0.455 1.00 48.00 94 PHE A C 1
ATOM 755 O O . PHE A 1 94 ? -0.332 -23.309 -0.292 1.00 48.00 94 PHE A O 1
ATOM 762 N N . LEU A 1 95 ? 1.418 -22.676 0.964 1.00 48.19 95 LEU A N 1
ATOM 763 C CA . LEU A 1 95 ? 1.411 -21.278 0.544 1.00 48.19 95 LEU A CA 1
ATOM 764 C C . LEU A 1 95 ? 2.620 -21.046 -0.374 1.00 48.19 95 LEU A C 1
ATOM 766 O O . LEU A 1 95 ? 3.687 -20.641 0.082 1.00 48.19 95 LEU A O 1
ATOM 770 N N . SER A 1 96 ? 2.476 -21.341 -1.668 1.00 48.84 96 SER A N 1
ATOM 771 C CA . SER A 1 96 ? 3.432 -20.860 -2.672 1.00 48.84 96 SER A CA 1
ATOM 772 C C . SER A 1 96 ? 3.304 -19.346 -2.762 1.00 48.84 96 SER A C 1
ATOM 774 O O . SER A 1 96 ? 2.327 -18.830 -3.304 1.00 48.84 96 SER A O 1
ATOM 776 N N . VAL A 1 97 ? 4.274 -18.627 -2.207 1.00 57.62 97 VAL A N 1
ATOM 777 C CA . VAL A 1 97 ? 4.349 -17.175 -2.352 1.00 57.62 97 VAL A CA 1
ATOM 778 C C . VAL A 1 97 ? 5.209 -16.888 -3.574 1.00 57.62 97 VAL A C 1
ATOM 780 O O . VAL A 1 97 ? 6.433 -16.980 -3.520 1.00 57.62 97 VAL A O 1
ATOM 783 N N . VAL A 1 98 ? 4.562 -16.552 -4.690 1.00 58.50 98 VAL A N 1
ATOM 784 C CA . VAL A 1 98 ? 5.246 -15.924 -5.825 1.00 58.50 98 VAL A CA 1
ATOM 785 C C . VAL A 1 98 ? 5.546 -14.494 -5.395 1.00 58.50 98 VAL A C 1
ATOM 787 O O . VAL A 1 98 ? 4.653 -13.647 -5.373 1.00 58.50 98 VAL A O 1
ATOM 790 N N . SER A 1 99 ? 6.784 -14.250 -4.977 1.00 56.34 99 SER A N 1
ATOM 791 C CA . SER A 1 99 ? 7.221 -12.945 -4.492 1.00 56.34 99 SER A CA 1
ATOM 792 C C . SER A 1 99 ? 8.314 -12.419 -5.411 1.00 56.34 99 SER A C 1
ATOM 794 O O . SER A 1 99 ? 9.308 -13.093 -5.660 1.00 56.34 99 SER A O 1
ATOM 796 N N . ILE A 1 100 ? 8.113 -11.208 -5.924 1.00 53.44 100 ILE A N 1
ATOM 797 C CA . ILE A 1 100 ? 9.181 -10.405 -6.518 1.00 53.44 100 ILE A CA 1
ATOM 798 C C . ILE A 1 100 ? 9.926 -9.808 -5.316 1.00 53.44 100 ILE A C 1
ATOM 800 O O . ILE A 1 100 ? 9.348 -8.985 -4.602 1.00 53.44 100 ILE A O 1
ATOM 804 N N . VAL A 1 101 ? 11.123 -10.315 -5.012 1.00 46.75 101 VAL A N 1
ATOM 805 C CA . VAL A 1 101 ? 12.025 -9.784 -3.972 1.00 46.75 101 VAL A CA 1
ATOM 806 C C . VAL A 1 101 ? 13.294 -9.307 -4.645 1.00 46.75 101 VAL A C 1
ATOM 808 O O . VAL A 1 101 ? 13.893 -10.121 -5.381 1.00 46.75 101 VAL A O 1
#

InterPro domains:
  IPR016720 Phosphatidate cytidylyltransferase, eukaryota [PTHR13773] (1-90)

Mean predicted aligned error: 11.42 Å

pLDDT: mean 74.12, std 11.3, range [45.5, 88.19]

Radius of gyration: 20.68 Å; Cα contacts (8 Å, |Δi|>4): 118; chains: 1; bounding box: 43×37×58 Å

Organism: Diaphorina citri (NCBI:txid121845)